Protein AF-A0A7R9YTL6-F1 (afdb_monomer_lite)

Foldseek 3Di:
DVQVVVCVVCVHPPRPVPDHDDDDDDDVSVVVVVVVVVVVVVVVVVVVVVVVVVVVVVVCCCVPPVVVVVVVVVVVVVVVVVVVVVVVVVVVVVVVVVCVVVVNDDPVVVVVVVVVVVVVVVVCLQCDDPNPNHPVVVVVVVVVVVVVVVVVVVVVVVVVPPDD

Radius of gyration: 37.15 Å; chains: 1; bounding box: 74×38×97 Å

pLDDT: mean 83.82, std 13.77, range [42.41, 98.12]

Organism: NCBI:txid1486919

Sequence (164 aa):
MRWRQVLAAAGGPSNPEGLWPVQAVGFRDLLARAAAQQQAITENQERLRALTELAAKMQRHHSGDLKTRTNDVQKRHIELSARLLHVTRLLDALEARLAASLGYRGDASTAKEGRLAHALNAVEAELAPGSSSGLQRRLEVVSAAAHMRGGGGAAAAAAAGGGS

Secondary structure (DSSP, 8-state):
-HHHHHHHHTTTTS-TT--------SHHHHHHHHHHHHHHHHHHHHHHHHHHHHHHHHHHIIIIIIHHHHHHHHHHHHHHHHHHHHHHHHHHHHHHHHHHHTT---HHHHHHHHHHHHHHHHHHHHHSTT-TT-HHHHHHHHHHHHHHHHHHHHHHHHHHT---

Structure (mmCIF, N/CA/C/O backbone):
data_AF-A0A7R9YTL6-F1
#
_entry.id   AF-A0A7R9YTL6-F1
#
loop_
_atom_site.group_PDB
_atom_site.id
_atom_site.type_symbol
_atom_site.label_atom_id
_atom_site.label_alt_id
_atom_site.label_comp_id
_atom_site.label_asym_id
_atom_site.label_entity_id
_atom_site.label_seq_id
_atom_site.pdbx_PDB_ins_code
_atom_site.Cartn_x
_atom_site.Cartn_y
_atom_site.Cartn_z
_atom_site.occupancy
_atom_site.B_iso_or_equiv
_atom_site.auth_seq_id
_atom_site.auth_comp_id
_atom_site.auth_asym_id
_atom_site.auth_atom_id
_atom_site.pdbx_PDB_model_num
ATOM 1 N N . MET A 1 1 ? -37.141 22.908 47.280 1.00 50.56 1 MET A N 1
ATOM 2 C CA . MET A 1 1 ? -36.098 23.846 46.796 1.00 50.56 1 MET A CA 1
ATOM 3 C C . MET A 1 1 ? -34.893 23.189 46.096 1.00 50.56 1 MET A C 1
ATOM 5 O O . MET A 1 1 ? -34.246 23.871 45.317 1.00 50.56 1 MET A O 1
ATOM 9 N N . ARG A 1 2 ? -34.582 21.894 46.282 1.00 71.06 2 ARG A N 1
ATOM 10 C CA . ARG A 1 2 ? -33.330 21.286 45.770 1.00 71.06 2 ARG A CA 1
ATOM 11 C C . ARG A 1 2 ? -33.252 21.005 44.257 1.00 71.06 2 ARG A C 1
ATOM 13 O O . ARG A 1 2 ? -32.166 21.077 43.703 1.00 71.06 2 ARG A O 1
ATOM 20 N N . TRP A 1 3 ? -34.361 20.716 43.570 1.00 72.31 3 TRP A N 1
ATOM 21 C CA . TRP A 1 3 ? -34.327 20.260 42.166 1.00 72.31 3 TRP A CA 1
ATOM 22 C C . TRP A 1 3 ? -33.752 21.290 41.181 1.00 72.31 3 TRP A C 1
ATOM 24 O O . TRP A 1 3 ? -32.876 20.959 40.390 1.00 72.31 3 TRP A O 1
ATOM 34 N N . ARG A 1 4 ? -34.177 22.558 41.281 1.00 74.31 4 ARG A N 1
ATOM 35 C CA . ARG A 1 4 ? -33.670 23.649 40.427 1.00 74.31 4 ARG A CA 1
ATOM 36 C C . ARG A 1 4 ? -32.163 23.879 40.592 1.00 74.31 4 ARG A C 1
ATOM 38 O O . ARG A 1 4 ? -31.499 24.201 39.617 1.00 74.31 4 ARG A O 1
ATOM 45 N N . GLN A 1 5 ? -31.627 23.679 41.797 1.00 79.75 5 GLN A N 1
ATOM 46 C CA . GLN A 1 5 ? -30.196 23.834 42.076 1.00 79.75 5 GLN A CA 1
ATOM 47 C C . GLN A 1 5 ? -29.370 22.680 41.496 1.00 79.75 5 GLN A C 1
ATOM 49 O O . GLN A 1 5 ? -28.326 22.924 40.907 1.00 79.75 5 GLN A O 1
ATOM 54 N N . VAL A 1 6 ? -29.849 21.436 41.603 1.00 79.19 6 VAL A N 1
ATOM 55 C CA . VAL A 1 6 ? -29.156 20.269 41.025 1.00 79.19 6 VAL A CA 1
ATOM 56 C C . VAL A 1 6 ? -29.225 20.294 39.496 1.00 79.19 6 VAL A C 1
ATOM 58 O O . VAL A 1 6 ? -28.250 19.962 38.835 1.00 79.19 6 VAL A O 1
ATOM 61 N N . LEU A 1 7 ? -30.343 20.749 38.926 1.00 76.94 7 LEU A N 1
ATOM 62 C CA . LEU A 1 7 ? -30.487 20.920 37.480 1.00 76.94 7 LEU A CA 1
ATOM 63 C C . LEU A 1 7 ? -29.564 22.023 36.938 1.00 76.94 7 LEU A C 1
ATOM 65 O O . LEU A 1 7 ? -28.962 21.846 35.886 1.00 76.94 7 LEU A O 1
ATOM 69 N N . ALA A 1 8 ? -29.401 23.128 37.674 1.00 74.44 8 ALA A N 1
ATOM 70 C CA . ALA A 1 8 ? -28.424 24.168 37.347 1.00 74.44 8 ALA A CA 1
ATOM 71 C C . ALA A 1 8 ? -26.973 23.668 37.482 1.00 74.44 8 ALA A C 1
ATOM 73 O O . ALA A 1 8 ? -26.153 23.946 36.614 1.00 74.44 8 ALA A O 1
ATOM 74 N N . ALA A 1 9 ? -26.668 22.881 38.520 1.00 75.38 9 ALA A N 1
ATOM 75 C CA . ALA A 1 9 ? -25.348 22.273 38.710 1.00 75.38 9 ALA A CA 1
ATOM 76 C C . ALA A 1 9 ? -25.008 21.223 37.638 1.00 75.38 9 ALA A C 1
ATOM 78 O O . ALA A 1 9 ? -23.846 21.054 37.291 1.00 75.38 9 ALA A O 1
ATOM 79 N N . ALA A 1 10 ? -26.017 20.542 37.091 1.00 68.94 10 ALA A N 1
ATOM 80 C CA . ALA A 1 10 ? -25.862 19.582 36.005 1.00 68.94 10 ALA A CA 1
ATOM 81 C C . ALA A 1 10 ? -25.754 20.237 34.613 1.00 68.94 10 ALA A C 1
ATOM 83 O O . ALA A 1 10 ? -25.730 19.510 33.634 1.00 68.94 10 ALA A O 1
ATOM 84 N N . GLY A 1 11 ? -25.699 21.571 34.494 1.00 69.00 11 GLY A N 1
ATOM 85 C CA . GLY A 1 11 ? -25.553 22.268 33.203 1.00 69.00 11 GLY A CA 1
ATOM 86 C C . GLY A 1 11 ? -26.856 22.815 32.600 1.00 69.00 11 GLY A C 1
ATOM 87 O O . GLY A 1 11 ? -26.842 23.389 31.513 1.00 69.00 11 GLY A O 1
ATOM 88 N N . GLY A 1 12 ? -27.986 22.704 33.307 1.00 69.12 12 GLY A N 1
ATOM 89 C CA . GLY A 1 12 ? -29.272 23.260 32.879 1.00 69.12 12 GLY A CA 1
ATOM 90 C C . GLY A 1 12 ? -29.893 22.549 31.661 1.00 69.12 12 GLY A C 1
ATOM 91 O O . GLY A 1 12 ? -29.509 21.431 31.329 1.00 69.12 12 GLY A O 1
ATOM 92 N N . PRO A 1 13 ? -30.880 23.168 30.981 1.00 64.06 13 PRO A N 1
ATOM 93 C CA . PRO A 1 13 ? -31.555 22.586 29.810 1.00 64.06 13 PRO A CA 1
ATOM 94 C C . PRO A 1 13 ? -30.677 22.503 28.546 1.00 64.06 13 PRO A C 1
ATOM 96 O O . PRO A 1 13 ? -31.107 21.938 27.547 1.00 64.06 13 PRO A O 1
ATOM 99 N N . SER A 1 14 ? -29.458 23.049 28.588 1.00 64.50 14 SER A N 1
ATOM 100 C CA . SER A 1 14 ? -28.464 23.033 27.508 1.00 64.50 14 SER A CA 1
ATOM 101 C C . SER A 1 14 ? -27.228 22.235 27.947 1.00 64.50 14 SER A C 1
ATOM 103 O O . SER A 1 14 ? -26.105 22.739 27.918 1.00 64.50 14 SER A O 1
ATOM 105 N N . ASN A 1 15 ? -27.434 21.005 28.418 1.00 74.44 15 ASN A N 1
ATOM 106 C CA . ASN A 1 15 ? -26.340 20.162 28.887 1.00 74.44 15 ASN A CA 1
ATOM 107 C C . ASN A 1 15 ? -25.664 19.435 27.702 1.00 74.44 15 ASN A C 1
ATOM 109 O O . ASN A 1 15 ? -26.331 18.617 27.064 1.00 74.44 15 ASN A O 1
ATOM 113 N N . PRO A 1 16 ? -24.372 19.679 27.397 1.00 70.81 16 PRO A N 1
ATOM 114 C CA . PRO A 1 16 ? -23.675 19.027 26.279 1.00 70.81 16 PRO A CA 1
ATOM 115 C C . PRO A 1 16 ? -23.545 17.506 26.454 1.00 70.81 16 PRO A C 1
ATOM 117 O O . PRO A 1 16 ? -23.472 16.775 25.473 1.00 70.81 16 PRO A O 1
ATOM 120 N N . GLU A 1 17 ? -23.569 17.033 27.700 1.00 75.69 17 GLU A N 1
ATOM 121 C CA . GLU A 1 17 ? -23.478 15.616 28.073 1.00 75.69 17 GLU A CA 1
ATOM 122 C C . GLU A 1 17 ? -24.858 14.921 28.093 1.00 75.69 17 GLU A C 1
ATOM 124 O O . GLU A 1 17 ? -24.950 13.717 28.320 1.00 75.69 17 GLU A O 1
ATOM 129 N N . GLY A 1 18 ? -25.959 15.667 27.911 1.00 79.25 18 GLY A N 1
ATOM 130 C CA . GLY A 1 18 ? -27.324 15.122 27.936 1.00 79.25 18 GLY A CA 1
ATOM 131 C C . GLY A 1 18 ? -27.772 14.541 29.288 1.00 79.25 18 GLY A C 1
ATOM 132 O O . GLY A 1 18 ? -28.760 13.808 29.352 1.00 79.25 18 GLY A O 1
ATOM 133 N N . LEU A 1 19 ? -27.066 14.845 30.382 1.00 80.69 19 LEU A N 1
ATOM 134 C CA . LEU A 1 19 ? -27.371 14.305 31.708 1.00 80.69 19 LEU A CA 1
ATOM 135 C C . LEU A 1 19 ? -28.553 15.048 32.337 1.00 80.69 19 LEU A C 1
ATOM 137 O O . LEU A 1 19 ? -28.586 16.281 32.370 1.00 80.69 19 LEU A O 1
ATOM 141 N N . TRP A 1 20 ? -29.494 14.293 32.900 1.00 82.50 20 TRP A N 1
ATOM 142 C CA . TRP A 1 20 ? -30.616 14.813 33.677 1.00 82.50 20 TRP A CA 1
ATOM 143 C C . TRP A 1 20 ? -30.500 14.327 35.128 1.00 82.50 20 TRP A C 1
ATOM 145 O O . TRP A 1 20 ? -30.143 13.171 35.374 1.00 82.50 20 TRP A O 1
ATOM 155 N N . PRO A 1 21 ? -30.755 15.192 36.124 1.00 81.81 21 PRO A N 1
ATOM 156 C CA . PRO A 1 21 ? -30.639 14.792 37.516 1.00 81.81 21 PRO A CA 1
ATOM 157 C C . PRO A 1 21 ? -31.695 13.740 37.855 1.00 81.81 21 PRO A C 1
ATOM 159 O O . PRO A 1 21 ? -32.858 13.892 37.518 1.00 81.81 21 PRO A O 1
ATOM 162 N N . VAL A 1 22 ? -31.307 12.676 38.555 1.00 82.00 22 VAL A N 1
ATOM 163 C CA . VAL A 1 22 ? -32.237 11.630 39.008 1.00 82.00 22 VAL A CA 1
ATOM 164 C C . VAL A 1 22 ? -32.220 11.605 40.525 1.00 82.00 22 VAL A C 1
ATOM 166 O O . VAL A 1 22 ? -31.157 11.434 41.133 1.00 82.00 22 VAL A O 1
ATOM 169 N N . GLN A 1 23 ? -33.379 11.754 41.161 1.00 81.25 23 GLN A N 1
ATOM 170 C CA . GLN A 1 23 ? -33.474 11.626 42.612 1.00 81.25 23 GLN A CA 1
ATOM 171 C C . GLN A 1 23 ? -33.251 10.155 43.005 1.00 81.25 23 GLN A C 1
ATOM 173 O O . GLN A 1 23 ? -33.877 9.267 42.440 1.00 81.25 23 GLN A O 1
ATOM 178 N N . ALA A 1 24 ? -32.325 9.892 43.929 1.00 79.56 24 ALA A N 1
ATOM 179 C CA . ALA A 1 24 ? -32.193 8.593 44.594 1.00 79.56 24 ALA A CA 1
ATOM 180 C C . ALA A 1 24 ? -32.626 8.767 46.045 1.00 79.56 24 ALA A C 1
ATOM 182 O O . ALA A 1 24 ? -32.129 9.669 46.726 1.00 79.56 24 ALA A O 1
ATOM 183 N N . VAL A 1 25 ? -33.543 7.925 46.513 1.00 84.88 25 VAL A N 1
ATOM 184 C CA . VAL A 1 25 ? -34.026 7.959 47.892 1.00 84.88 25 VAL A CA 1
ATOM 185 C C . VAL A 1 25 ? -33.694 6.629 48.564 1.00 84.88 25 VAL A C 1
ATOM 187 O O . VAL A 1 25 ? -34.320 5.602 48.325 1.00 84.88 25 VAL A O 1
ATOM 190 N N . GLY A 1 26 ? -32.699 6.665 49.450 1.00 90.31 26 GLY A N 1
ATOM 191 C CA . GLY A 1 26 ? -32.306 5.522 50.275 1.00 90.31 26 GLY A CA 1
ATOM 192 C C . GLY A 1 26 ? -31.345 4.534 49.602 1.00 90.31 26 GLY A C 1
ATOM 193 O O . GLY A 1 26 ? -30.884 4.720 48.478 1.00 90.31 26 GLY A O 1
ATOM 194 N N . PHE A 1 27 ? -31.015 3.469 50.337 1.00 87.19 27 PHE A N 1
ATOM 195 C CA . PHE A 1 27 ? -29.976 2.502 49.957 1.00 87.19 27 PHE A CA 1
ATOM 196 C C . PHE A 1 27 ? -30.379 1.604 48.774 1.00 87.19 27 PHE A C 1
ATOM 198 O O . PHE A 1 27 ? -29.531 1.200 47.982 1.00 87.19 27 PHE A O 1
ATOM 205 N N . ARG A 1 28 ? -31.681 1.336 48.606 1.00 88.56 28 ARG A N 1
ATOM 206 C CA . ARG A 1 28 ? -32.212 0.502 47.515 1.00 88.56 28 ARG A CA 1
ATOM 207 C C . ARG A 1 28 ? -31.921 1.096 46.133 1.00 88.56 28 ARG A C 1
ATOM 209 O O . ARG A 1 28 ? -31.503 0.373 45.235 1.00 88.56 28 ARG A O 1
ATOM 216 N N . ASP A 1 29 ? -32.090 2.407 45.981 1.00 89.00 29 ASP A N 1
ATOM 217 C CA . ASP A 1 29 ? -31.839 3.100 44.712 1.00 89.00 29 ASP A CA 1
ATOM 218 C C . ASP A 1 29 ? -30.339 3.179 44.392 1.00 89.00 29 ASP A C 1
ATOM 220 O O . ASP A 1 29 ? -29.945 3.122 43.227 1.00 89.00 29 ASP A O 1
ATOM 224 N N . LEU A 1 30 ? -29.487 3.266 45.420 1.00 88.56 30 LEU A N 1
ATOM 225 C CA . LEU A 1 30 ? -28.032 3.201 45.258 1.00 88.56 30 LEU A CA 1
ATOM 226 C C . LEU A 1 30 ? -27.580 1.809 44.805 1.00 88.56 30 LEU A C 1
ATOM 228 O O . LEU A 1 30 ? -26.771 1.714 43.885 1.00 88.56 30 LEU A O 1
ATOM 232 N N . LEU A 1 31 ? -28.142 0.741 45.381 1.00 91.50 31 LEU A N 1
ATOM 233 C CA . LEU A 1 31 ? -27.890 -0.631 44.930 1.00 91.50 31 LEU A CA 1
ATOM 234 C C . LEU A 1 31 ? -28.344 -0.852 43.482 1.00 91.50 31 LEU A C 1
ATOM 236 O O . LEU A 1 31 ? -27.605 -1.440 42.696 1.00 91.50 31 LEU A O 1
ATOM 240 N N . ALA A 1 32 ? -29.519 -0.339 43.103 1.00 89.75 32 ALA A N 1
ATOM 241 C CA . ALA A 1 32 ? -30.007 -0.424 41.727 1.00 89.75 32 ALA A CA 1
ATOM 242 C C . ALA A 1 32 ? -29.075 0.300 40.736 1.00 89.75 32 ALA A C 1
ATOM 244 O O . ALA A 1 32 ? -28.783 -0.226 39.662 1.00 89.75 32 ALA A O 1
ATOM 245 N N . ARG A 1 33 ? -28.544 1.474 41.108 1.00 90.44 33 ARG A N 1
ATOM 246 C CA . ARG A 1 33 ? -27.542 2.188 40.297 1.00 90.44 33 ARG A CA 1
ATOM 247 C C . ARG A 1 33 ? -26.219 1.444 40.217 1.00 90.44 33 ARG A C 1
ATOM 249 O O . ARG A 1 33 ? -25.655 1.384 39.134 1.00 90.44 33 ARG A O 1
ATOM 256 N N . ALA A 1 34 ? -25.740 0.871 41.319 1.00 92.62 34 ALA A N 1
ATOM 257 C CA . ALA A 1 34 ? -24.517 0.074 41.319 1.00 92.62 34 ALA A CA 1
ATOM 258 C C . ALA A 1 34 ? -24.650 -1.145 40.390 1.00 92.62 34 ALA A C 1
ATOM 260 O O . ALA A 1 34 ? -23.741 -1.426 39.614 1.00 92.62 34 ALA A O 1
ATOM 261 N N . ALA A 1 35 ? -25.809 -1.813 40.392 1.00 94.31 35 ALA A N 1
ATOM 262 C CA . ALA A 1 35 ? -26.096 -2.908 39.469 1.00 94.31 35 ALA A CA 1
ATOM 263 C C . ALA A 1 35 ? -26.122 -2.442 38.001 1.00 94.31 35 ALA A C 1
ATOM 265 O O . ALA A 1 35 ? -25.477 -3.059 37.155 1.00 94.31 35 ALA A O 1
ATOM 266 N N . ALA A 1 36 ? -26.796 -1.327 37.700 1.00 93.00 36 ALA A N 1
ATOM 267 C CA . ALA A 1 36 ? -26.832 -0.758 36.350 1.00 93.00 36 ALA A CA 1
ATOM 268 C C . ALA A 1 36 ? -25.444 -0.292 35.869 1.00 93.00 36 ALA A C 1
ATOM 270 O O . ALA A 1 36 ? -25.079 -0.492 34.713 1.00 93.00 36 ALA A O 1
ATOM 271 N N . GLN A 1 37 ? -24.636 0.290 36.760 1.00 94.19 37 GLN A N 1
ATOM 272 C CA . GLN A 1 37 ? -23.249 0.659 36.472 1.00 94.19 37 GLN A CA 1
ATOM 273 C C . GLN A 1 37 ? -22.399 -0.573 36.184 1.00 94.19 37 GLN A C 1
ATOM 275 O O . GLN A 1 37 ? -21.638 -0.568 35.221 1.00 94.19 37 GLN A O 1
ATOM 280 N N . GLN A 1 38 ? -22.556 -1.639 36.969 1.00 96.31 38 GLN A N 1
ATOM 281 C CA . GLN A 1 38 ? -21.834 -2.882 36.738 1.00 96.31 38 GLN A CA 1
ATOM 282 C C . GLN A 1 38 ? -22.192 -3.497 35.378 1.00 96.31 38 GLN A C 1
ATOM 284 O O . GLN A 1 38 ? -21.292 -3.919 34.657 1.00 96.31 38 GLN A O 1
ATOM 289 N N . GLN A 1 39 ? -23.473 -3.477 34.994 1.00 96.06 39 GLN A N 1
ATOM 290 C CA . GLN A 1 39 ? -23.930 -3.917 33.670 1.00 96.06 39 GLN A CA 1
ATOM 291 C C . GLN A 1 39 ? -23.331 -3.064 32.540 1.00 96.06 39 GLN A C 1
ATOM 293 O O . GLN A 1 39 ? -22.765 -3.598 31.586 1.00 96.06 39 GLN A O 1
ATOM 298 N N . ALA A 1 40 ? -23.357 -1.737 32.676 1.00 95.06 40 ALA A N 1
ATOM 299 C CA . ALA A 1 40 ? -22.752 -0.840 31.692 1.00 95.06 40 ALA A CA 1
ATOM 300 C C . ALA A 1 40 ? -21.231 -1.052 31.564 1.00 95.06 40 ALA A C 1
ATOM 302 O O . ALA A 1 40 ? -20.679 -0.990 30.466 1.00 95.06 40 ALA A O 1
ATOM 303 N N . ILE A 1 41 ? -20.538 -1.336 32.673 1.00 96.38 41 ILE A N 1
ATOM 304 C CA . ILE A 1 41 ? -19.109 -1.671 32.660 1.00 96.38 41 ILE A CA 1
ATOM 305 C C . ILE A 1 41 ? -18.877 -2.971 31.889 1.00 96.38 41 ILE A C 1
ATOM 307 O O . ILE A 1 41 ? -17.973 -3.010 31.054 1.00 96.38 41 ILE A O 1
ATOM 311 N N . THR A 1 42 ? -19.681 -4.012 32.122 1.00 97.12 42 THR A N 1
ATOM 312 C CA . THR A 1 42 ? -19.537 -5.283 31.397 1.00 97.12 42 THR A CA 1
ATOM 313 C C . THR A 1 42 ? -19.780 -5.117 29.899 1.00 97.12 42 THR A C 1
ATOM 315 O O . THR A 1 42 ? -18.949 -5.552 29.105 1.00 97.12 42 THR A O 1
ATOM 318 N N . GLU A 1 43 ? -20.822 -4.384 29.499 1.00 96.94 43 GLU A N 1
ATOM 319 C CA . GLU A 1 43 ? -21.101 -4.101 28.085 1.00 96.94 43 GLU A CA 1
ATOM 320 C C . GLU A 1 43 ? -19.963 -3.311 27.425 1.00 96.94 43 GLU A C 1
ATOM 322 O O . GLU A 1 43 ? -19.543 -3.605 26.304 1.00 96.94 43 GLU A O 1
ATOM 327 N N . ASN A 1 44 ? -19.419 -2.310 28.120 1.00 97.31 44 ASN A N 1
ATOM 328 C CA . ASN A 1 44 ? -18.298 -1.530 27.605 1.00 97.31 44 ASN A CA 1
ATOM 329 C C . ASN A 1 44 ? -17.027 -2.377 27.474 1.00 97.31 44 ASN A C 1
ATOM 331 O O . ASN A 1 44 ? -16.302 -2.236 26.490 1.00 97.31 44 ASN A O 1
ATOM 335 N N . GLN A 1 45 ? -16.764 -3.286 28.414 1.00 97.62 45 GLN A N 1
ATOM 336 C CA . GLN A 1 45 ? -15.648 -4.226 28.307 1.00 97.62 45 GLN A CA 1
ATOM 337 C C . GLN A 1 45 ? -15.808 -5.163 27.105 1.00 97.62 45 GLN A C 1
ATOM 339 O O . GLN A 1 45 ? -14.836 -5.401 26.390 1.00 97.62 45 GLN A O 1
ATOM 344 N N . GLU A 1 46 ? -17.015 -5.662 26.845 1.00 97.00 46 GLU A N 1
ATOM 345 C CA . GLU A 1 46 ? -17.308 -6.486 25.668 1.00 97.00 46 GLU A CA 1
ATOM 346 C C . GLU A 1 46 ? -17.105 -5.712 24.363 1.00 97.00 46 GLU A C 1
ATOM 348 O O . GLU A 1 46 ? -16.440 -6.204 23.449 1.00 97.00 46 GLU A O 1
ATOM 353 N N . ARG A 1 47 ? -17.583 -4.463 24.294 1.00 97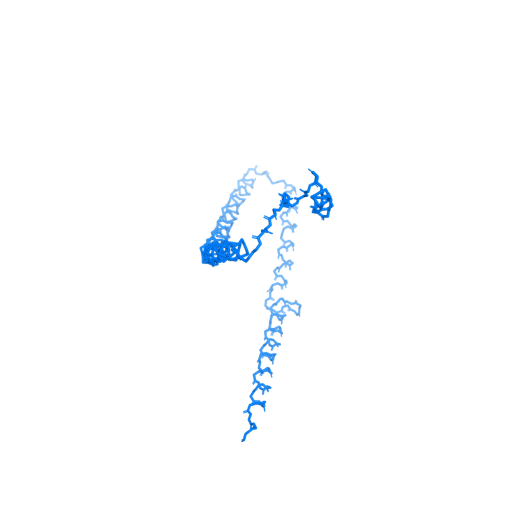.44 47 ARG A N 1
ATOM 354 C CA . ARG A 1 47 ? -17.350 -3.580 23.138 1.00 97.44 47 ARG A CA 1
ATOM 355 C C . ARG A 1 47 ? -15.864 -3.333 22.907 1.00 97.44 47 ARG A C 1
ATOM 357 O O . ARG A 1 47 ? -15.401 -3.432 21.773 1.00 97.44 47 ARG A O 1
ATOM 364 N N . LEU A 1 48 ? -15.104 -3.048 23.965 1.00 98.12 48 LEU A N 1
ATOM 365 C CA . LEU A 1 48 ? -13.658 -2.854 23.861 1.00 98.12 48 LEU A CA 1
ATOM 366 C C . LEU A 1 48 ? -12.960 -4.124 23.368 1.00 98.12 48 LEU A C 1
ATOM 368 O O . LEU A 1 48 ? -12.125 -4.036 22.471 1.00 98.12 48 LEU A O 1
ATOM 372 N N . ARG A 1 49 ? -13.339 -5.304 23.871 1.00 97.69 49 ARG A N 1
ATOM 373 C CA . ARG A 1 49 ? -12.807 -6.587 23.380 1.00 97.69 49 ARG A CA 1
ATOM 374 C C . ARG A 1 49 ? -13.083 -6.762 21.887 1.00 97.69 49 ARG A C 1
ATOM 376 O O . ARG A 1 49 ? -12.141 -6.971 21.124 1.00 97.69 49 ARG A O 1
ATOM 383 N N . ALA A 1 50 ? -14.322 -6.552 21.447 1.00 97.56 50 ALA A N 1
ATOM 384 C CA . ALA A 1 50 ? -14.687 -6.639 20.033 1.00 97.56 50 ALA A CA 1
ATOM 385 C C . ALA A 1 50 ? -13.881 -5.663 19.151 1.00 97.56 50 ALA A C 1
ATOM 387 O O . ALA A 1 50 ? -13.399 -6.041 18.080 1.00 97.56 50 ALA A O 1
ATOM 388 N N . LEU A 1 51 ? -13.671 -4.424 19.612 1.00 97.88 51 LEU A N 1
ATOM 389 C CA . LEU A 1 51 ? -12.849 -3.438 18.903 1.00 97.88 51 LEU A CA 1
ATOM 390 C C . LEU A 1 51 ? -11.378 -3.858 18.828 1.00 97.88 51 LEU A C 1
ATOM 392 O O . LEU A 1 51 ? -10.761 -3.725 17.771 1.00 97.88 51 LEU A O 1
ATOM 396 N N . THR A 1 52 ? -10.814 -4.401 19.910 1.00 97.50 52 THR A N 1
ATOM 397 C CA . THR A 1 52 ? -9.423 -4.885 19.904 1.00 97.50 52 THR A CA 1
ATOM 398 C C . THR A 1 52 ? -9.229 -6.069 18.959 1.00 97.50 52 THR A C 1
ATOM 400 O O . THR A 1 52 ? -8.238 -6.119 18.230 1.00 97.50 52 THR A O 1
ATOM 403 N N . GLU A 1 53 ? -10.196 -6.986 18.892 1.00 97.31 53 GLU A N 1
ATOM 404 C CA . GLU A 1 53 ? -10.170 -8.100 17.944 1.00 97.31 53 GLU A CA 1
ATOM 405 C C . GLU A 1 53 ? -10.265 -7.618 16.495 1.00 97.31 53 GLU A C 1
ATOM 407 O O . GLU A 1 53 ? -9.540 -8.107 15.626 1.00 97.31 53 GLU A O 1
ATOM 412 N N . LEU A 1 54 ? -11.131 -6.640 16.222 1.00 97.62 54 LEU A N 1
ATOM 413 C CA . LEU A 1 54 ? -11.266 -6.038 14.898 1.00 97.62 54 LEU A CA 1
ATOM 414 C C . LEU A 1 54 ? -9.980 -5.311 14.482 1.00 97.62 54 LEU A C 1
ATOM 416 O O . LEU A 1 54 ? -9.501 -5.515 13.365 1.00 97.62 54 LEU A O 1
ATOM 420 N N . ALA A 1 55 ? -9.367 -4.551 15.391 1.00 97.56 55 ALA A N 1
ATOM 421 C CA . ALA A 1 55 ? -8.079 -3.905 15.156 1.00 97.56 55 ALA A CA 1
ATOM 422 C C . ALA A 1 55 ? -6.969 -4.933 14.874 1.00 97.56 55 ALA A C 1
ATOM 424 O O . ALA A 1 55 ? -6.194 -4.770 13.930 1.00 97.56 55 ALA A O 1
ATOM 425 N N . ALA A 1 56 ? -6.925 -6.038 15.623 1.00 97.12 56 ALA A N 1
ATOM 426 C CA . ALA A 1 56 ? -5.968 -7.116 15.386 1.00 97.12 56 ALA A CA 1
ATOM 427 C C . ALA A 1 56 ? -6.174 -7.784 14.014 1.00 97.12 56 ALA A C 1
ATOM 429 O O . ALA A 1 56 ? -5.198 -8.071 13.318 1.00 97.12 56 ALA A O 1
ATOM 430 N N . LYS A 1 57 ? -7.427 -8.001 13.590 1.00 96.62 57 LYS A N 1
ATOM 431 C CA . LYS A 1 57 ? -7.748 -8.525 12.249 1.00 96.62 57 LYS A CA 1
ATOM 432 C C . LYS A 1 57 ? -7.301 -7.563 11.148 1.00 96.62 57 LYS A C 1
ATOM 434 O O . LYS A 1 57 ? -6.644 -7.996 10.203 1.00 96.62 57 LYS A O 1
ATOM 439 N N . MET A 1 58 ? -7.584 -6.268 11.294 1.00 96.69 58 MET A N 1
ATOM 440 C CA . MET A 1 58 ? -7.130 -5.237 10.352 1.00 96.69 58 MET A CA 1
ATOM 441 C C . MET A 1 58 ? -5.606 -5.193 10.253 1.00 96.69 58 MET A C 1
ATOM 443 O O . MET A 1 58 ? -5.065 -5.153 9.149 1.00 96.69 58 MET A O 1
ATOM 447 N N . GLN A 1 59 ? -4.910 -5.273 11.388 1.00 96.31 59 GLN A N 1
ATOM 448 C CA . GLN A 1 59 ? -3.453 -5.269 11.410 1.00 96.31 59 GLN A CA 1
ATOM 449 C C . GLN A 1 59 ? -2.867 -6.483 10.685 1.00 96.31 59 GLN A C 1
ATOM 451 O O . GLN A 1 59 ? -1.916 -6.326 9.924 1.00 96.31 59 GLN A O 1
ATOM 456 N N . ARG A 1 60 ? -3.445 -7.679 10.872 1.00 95.25 60 ARG A N 1
ATOM 457 C CA . ARG A 1 60 ? -3.027 -8.902 10.162 1.00 95.25 60 ARG A CA 1
ATOM 458 C C . ARG A 1 60 ? -3.262 -8.799 8.657 1.00 95.25 60 ARG A C 1
AT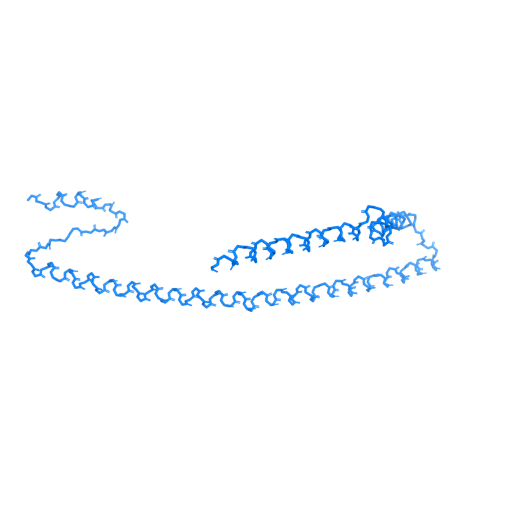OM 460 O O . ARG A 1 60 ? -2.369 -9.126 7.885 1.00 95.25 60 ARG A O 1
ATOM 467 N N . HIS A 1 61 ? -4.426 -8.303 8.241 1.00 95.94 61 HIS A N 1
ATOM 468 C CA . HIS A 1 61 ? -4.733 -8.101 6.824 1.00 95.94 61 HIS A CA 1
ATOM 469 C C . HIS A 1 61 ? -3.795 -7.064 6.184 1.00 95.94 61 HIS A C 1
ATOM 471 O O . HIS A 1 61 ? -3.315 -7.242 5.066 1.00 95.94 61 HIS A O 1
ATOM 477 N N . HIS A 1 62 ? -3.474 -5.988 6.905 1.00 95.00 62 HIS A N 1
ATOM 478 C CA . HIS A 1 62 ? -2.531 -4.990 6.420 1.00 95.00 62 HIS A CA 1
ATOM 479 C C . HIS A 1 62 ? -1.101 -5.540 6.321 1.00 95.00 62 HIS A C 1
ATOM 481 O O . HIS A 1 62 ? -0.446 -5.368 5.292 1.00 95.00 62 HIS A O 1
ATOM 487 N N . SER A 1 63 ? -0.604 -6.195 7.374 1.00 92.31 63 SER A N 1
ATOM 488 C CA . SER A 1 63 ? 0.778 -6.675 7.425 1.00 92.31 63 SER A CA 1
ATOM 489 C C . SER A 1 63 ? 1.037 -7.871 6.511 1.00 92.31 63 SER A C 1
ATOM 491 O O . SER A 1 63 ? 2.115 -7.936 5.922 1.00 92.31 63 SER A O 1
ATOM 493 N N . GLY A 1 64 ? 0.069 -8.779 6.381 1.00 91.00 64 GLY A N 1
ATOM 494 C CA . GLY A 1 64 ? 0.150 -9.954 5.521 1.00 91.00 64 GLY A CA 1
ATOM 495 C C . GLY A 1 64 ? -0.232 -9.636 4.081 1.00 91.00 64 GLY A C 1
ATOM 496 O O . GLY A 1 64 ? 0.618 -9.629 3.193 1.00 91.00 64 GLY A O 1
ATOM 497 N N . ASP A 1 65 ? -1.504 -9.337 3.840 1.00 92.12 65 ASP A N 1
ATOM 498 C CA . ASP A 1 65 ? -2.062 -9.368 2.485 1.00 92.12 65 ASP A CA 1
ATOM 499 C C . ASP A 1 65 ? -1.782 -8.087 1.701 1.00 92.12 65 ASP A C 1
ATOM 501 O O . ASP A 1 65 ? -1.400 -8.136 0.532 1.00 92.12 65 ASP A O 1
ATOM 505 N N . LEU A 1 66 ? -1.951 -6.916 2.321 1.00 94.81 66 LEU A N 1
ATOM 506 C CA . LEU A 1 66 ? -1.777 -5.656 1.594 1.00 94.81 66 LEU A CA 1
ATOM 507 C C . LEU A 1 66 ? -0.310 -5.393 1.260 1.00 94.81 66 LEU A C 1
ATOM 509 O O . LEU A 1 66 ? 0.001 -5.035 0.127 1.00 94.81 66 LEU A O 1
ATOM 513 N N . LYS A 1 67 ? 0.608 -5.603 2.210 1.00 95.12 67 LYS A N 1
ATOM 514 C CA . LYS A 1 67 ? 2.044 -5.398 1.957 1.00 95.12 67 LYS A CA 1
ATOM 515 C C . LYS A 1 67 ? 2.586 -6.340 0.886 1.00 95.12 67 LYS A C 1
ATOM 517 O O . LYS A 1 67 ? 3.341 -5.898 0.023 1.00 95.12 67 LYS A O 1
ATOM 522 N N . THR A 1 68 ? 2.196 -7.614 0.915 1.00 95.69 68 THR A N 1
ATOM 523 C CA . THR A 1 68 ? 2.626 -8.587 -0.101 1.00 95.69 68 THR A CA 1
ATOM 524 C C . THR A 1 68 ? 2.089 -8.216 -1.479 1.00 95.69 68 THR A C 1
ATOM 526 O O . THR A 1 68 ? 2.875 -8.091 -2.417 1.00 95.69 68 THR A O 1
ATOM 529 N N . ARG A 1 69 ? 0.792 -7.898 -1.590 1.00 96.12 69 ARG A N 1
ATOM 530 C CA . ARG A 1 69 ? 0.185 -7.442 -2.851 1.00 96.12 69 ARG A CA 1
ATOM 531 C C . ARG A 1 69 ? 0.838 -6.177 -3.398 1.00 96.12 69 ARG A C 1
ATOM 533 O O . ARG A 1 69 ? 1.098 -6.110 -4.595 1.00 96.12 69 ARG A O 1
ATOM 540 N N . THR A 1 70 ? 1.137 -5.195 -2.549 1.00 97.06 70 THR A N 1
ATOM 541 C CA . THR A 1 70 ? 1.828 -3.968 -2.974 1.00 97.06 70 THR A CA 1
ATOM 542 C C . THR A 1 70 ? 3.215 -4.276 -3.532 1.00 97.06 70 THR A C 1
ATOM 544 O O . THR A 1 70 ? 3.561 -3.784 -4.605 1.00 97.06 70 THR A O 1
ATOM 547 N N . ASN A 1 71 ? 3.984 -5.138 -2.861 1.00 95.81 71 ASN A N 1
ATOM 548 C CA . ASN A 1 71 ? 5.300 -5.553 -3.347 1.00 95.81 71 ASN A CA 1
ATOM 549 C C . ASN A 1 71 ? 5.207 -6.297 -4.688 1.00 95.81 71 ASN A C 1
ATOM 551 O O . ASN A 1 71 ? 6.021 -6.061 -5.580 1.00 95.81 71 ASN A O 1
ATOM 555 N N . ASP A 1 72 ? 4.211 -7.166 -4.862 1.00 97.00 72 ASP A N 1
ATOM 556 C CA . ASP A 1 72 ? 4.008 -7.897 -6.115 1.00 97.00 72 ASP A CA 1
ATOM 557 C C . ASP A 1 72 ? 3.598 -6.969 -7.262 1.00 97.00 72 ASP A C 1
ATOM 559 O O . ASP A 1 72 ? 4.111 -7.094 -8.376 1.00 97.00 72 ASP A O 1
ATOM 563 N N . VAL A 1 73 ? 2.724 -5.995 -6.995 1.00 97.81 73 VAL A N 1
ATOM 564 C CA . VAL A 1 73 ? 2.359 -4.957 -7.967 1.00 97.81 73 VAL A CA 1
ATOM 565 C C . VAL A 1 73 ? 3.577 -4.116 -8.340 1.00 97.81 73 VAL A C 1
ATOM 567 O O . VAL A 1 73 ? 3.798 -3.871 -9.524 1.00 97.81 73 VAL A O 1
ATOM 570 N N . GLN A 1 74 ? 4.408 -3.727 -7.370 1.00 97.81 74 GLN A N 1
ATOM 571 C CA . GLN A 1 74 ? 5.627 -2.964 -7.632 1.00 97.81 74 GLN A CA 1
ATOM 572 C C . GLN A 1 74 ? 6.614 -3.751 -8.506 1.00 97.81 74 GLN A C 1
ATOM 574 O O . GLN A 1 74 ? 7.140 -3.206 -9.475 1.00 97.81 74 GLN A O 1
ATOM 579 N N . LYS A 1 75 ? 6.824 -5.042 -8.222 1.00 97.38 75 LYS A N 1
ATOM 580 C CA . LYS A 1 75 ? 7.674 -5.915 -9.049 1.00 97.38 75 LYS A CA 1
ATOM 581 C C . LYS A 1 75 ? 7.150 -6.022 -10.479 1.00 97.38 75 LYS A C 1
ATOM 583 O O . LYS A 1 75 ? 7.911 -5.817 -11.420 1.00 97.38 75 LYS A O 1
ATOM 588 N N . ARG A 1 76 ? 5.847 -6.275 -10.645 1.00 97.94 76 ARG A N 1
ATOM 589 C CA . ARG A 1 76 ? 5.205 -6.339 -11.969 1.00 97.94 76 ARG A CA 1
ATOM 590 C C . ARG A 1 76 ? 5.309 -5.014 -12.714 1.00 97.94 76 ARG A C 1
ATOM 592 O O . ARG A 1 76 ? 5.535 -5.015 -13.916 1.00 97.94 76 ARG A O 1
ATOM 599 N N . HIS A 1 77 ? 5.172 -3.889 -12.018 1.00 98.00 77 HIS A N 1
ATOM 600 C CA . HIS A 1 77 ? 5.321 -2.571 -12.622 1.00 98.00 77 HIS A CA 1
ATOM 601 C C . HIS A 1 77 ? 6.742 -2.344 -13.153 1.00 98.00 77 HIS A C 1
ATOM 603 O O . HIS A 1 77 ? 6.890 -1.894 -14.284 1.00 98.00 77 HIS A O 1
ATOM 609 N N . ILE A 1 78 ? 7.772 -2.701 -12.377 1.00 98.00 78 ILE A N 1
ATOM 610 C CA . ILE A 1 78 ? 9.179 -2.609 -12.806 1.00 98.00 78 ILE A CA 1
ATOM 611 C C . ILE A 1 78 ? 9.447 -3.529 -14.005 1.00 98.00 78 ILE A C 1
ATOM 613 O O . ILE A 1 78 ? 10.116 -3.142 -14.960 1.00 98.00 78 ILE A O 1
ATOM 617 N N . GLU A 1 79 ? 8.908 -4.745 -13.987 1.00 97.94 79 GLU A N 1
ATOM 618 C CA . GLU A 1 79 ? 9.062 -5.680 -15.101 1.00 97.94 79 GLU A CA 1
ATOM 619 C C . GLU A 1 79 ? 8.387 -5.161 -16.379 1.00 97.94 79 GLU A C 1
ATOM 621 O O . GLU A 1 79 ? 8.980 -5.177 -17.459 1.00 97.94 79 GLU A O 1
ATOM 626 N N . LEU A 1 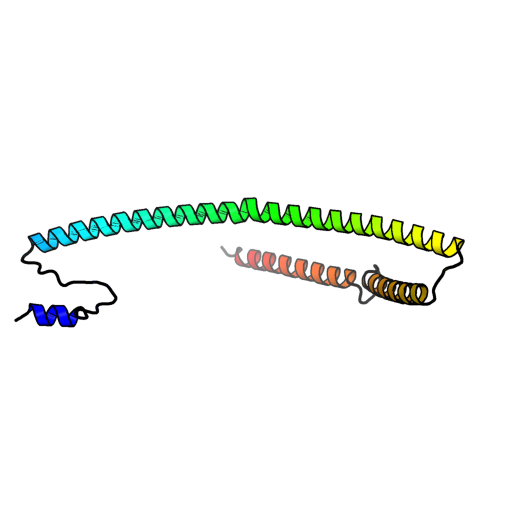80 ? 7.152 -4.667 -16.266 1.00 98.12 80 LEU A N 1
ATOM 627 C CA . LEU A 1 80 ? 6.412 -4.111 -17.394 1.00 98.12 80 LEU A CA 1
ATOM 628 C C . LEU A 1 80 ? 7.057 -2.831 -17.923 1.00 98.12 80 LEU A C 1
ATOM 630 O O . LEU A 1 80 ? 7.119 -2.660 -19.136 1.00 98.12 80 LEU A O 1
ATOM 634 N N . SER A 1 81 ? 7.576 -1.961 -17.056 1.00 97.69 81 SER A N 1
ATOM 635 C CA . SER A 1 81 ? 8.284 -0.757 -17.494 1.00 97.69 81 SER A CA 1
ATOM 636 C C . SER A 1 81 ? 9.579 -1.105 -18.227 1.00 97.69 81 SER A C 1
ATOM 638 O O . SER A 1 81 ? 9.848 -0.520 -19.273 1.00 97.69 81 SER A O 1
ATOM 640 N N . ALA A 1 82 ? 10.325 -2.118 -17.775 1.00 97.12 82 ALA A N 1
ATOM 641 C CA . ALA A 1 82 ? 11.501 -2.618 -18.485 1.00 97.12 82 ALA A CA 1
ATOM 642 C C . ALA A 1 82 ? 11.143 -3.206 -19.862 1.00 97.12 82 ALA A C 1
ATOM 644 O O . ALA A 1 82 ? 11.822 -2.923 -20.851 1.00 97.12 82 ALA A O 1
ATOM 645 N N . ARG A 1 83 ? 10.054 -3.982 -19.951 1.00 97.44 83 ARG A N 1
ATOM 646 C CA . ARG A 1 83 ? 9.550 -4.524 -21.226 1.00 97.44 83 ARG A CA 1
ATOM 647 C C . ARG A 1 83 ? 9.093 -3.417 -22.175 1.00 97.44 83 ARG A C 1
ATOM 649 O O . ARG A 1 83 ? 9.440 -3.457 -23.351 1.00 97.44 83 ARG A O 1
ATOM 656 N N . LEU A 1 84 ? 8.358 -2.425 -21.675 1.00 97.94 84 LEU A N 1
ATOM 657 C CA . LEU A 1 84 ? 7.938 -1.267 -22.465 1.00 97.94 84 LEU A CA 1
ATOM 658 C C . LEU A 1 84 ? 9.149 -0.504 -22.993 1.00 97.94 84 LEU A C 1
ATOM 660 O O . LEU A 1 84 ? 9.210 -0.236 -24.184 1.00 97.94 84 LEU A O 1
ATOM 664 N N . LEU A 1 85 ? 10.140 -0.245 -22.140 1.00 97.00 85 LEU A N 1
ATOM 665 C CA . LEU A 1 85 ? 11.374 0.432 -22.525 1.00 97.00 85 LEU A CA 1
ATOM 666 C C . LEU A 1 85 ? 12.145 -0.363 -23.596 1.00 97.00 85 LEU A C 1
ATOM 668 O O . LEU A 1 85 ? 12.703 0.211 -24.529 1.00 97.00 85 LEU A O 1
ATOM 672 N N . HIS A 1 86 ? 12.155 -1.695 -23.507 1.00 97.19 86 HIS A N 1
ATOM 673 C CA . HIS A 1 86 ? 12.737 -2.543 -24.546 1.00 97.19 86 HIS A CA 1
ATOM 674 C C . HIS A 1 86 ? 11.997 -2.408 -25.886 1.00 97.19 86 HIS A C 1
ATOM 676 O O . HIS A 1 86 ? 12.638 -2.213 -26.917 1.00 97.19 86 HIS A O 1
ATOM 682 N N . VAL A 1 87 ? 10.662 -2.457 -25.876 1.00 97.62 87 VAL A N 1
ATOM 683 C CA . VAL A 1 87 ? 9.846 -2.296 -27.089 1.00 97.62 87 VAL A CA 1
ATOM 684 C C . VAL A 1 87 ? 10.021 -0.904 -27.692 1.00 97.62 87 VAL A C 1
ATOM 686 O O . VAL A 1 87 ? 10.224 -0.802 -28.898 1.00 97.62 87 VAL A O 1
ATOM 689 N N . THR A 1 88 ? 10.011 0.158 -26.884 1.00 95.56 88 THR A N 1
ATOM 690 C CA . THR A 1 88 ? 10.215 1.525 -27.386 1.00 95.56 88 THR A CA 1
ATOM 691 C C . THR A 1 88 ? 11.595 1.685 -28.009 1.00 95.56 88 THR A C 1
ATOM 693 O O . THR A 1 88 ? 11.695 2.237 -29.092 1.00 95.56 88 THR A O 1
ATOM 696 N N . ARG A 1 89 ? 12.650 1.108 -27.413 1.00 92.44 89 ARG A N 1
ATOM 697 C CA . ARG A 1 89 ? 13.994 1.107 -28.021 1.00 92.44 89 ARG A CA 1
ATOM 698 C C . ARG A 1 89 ? 14.030 0.398 -29.376 1.00 92.44 89 ARG A C 1
ATOM 700 O O . ARG A 1 89 ? 14.730 0.849 -30.278 1.00 92.44 89 ARG A O 1
ATOM 707 N N . LEU A 1 90 ? 13.317 -0.722 -29.519 1.00 95.06 90 LEU A N 1
ATOM 708 C CA . LEU A 1 90 ? 13.221 -1.427 -30.800 1.00 95.06 90 LEU A CA 1
ATOM 709 C C . LEU A 1 90 ? 12.472 -0.589 -31.841 1.00 95.06 90 LEU A C 1
ATOM 711 O O . LEU A 1 90 ? 12.912 -0.526 -32.987 1.00 95.06 90 LEU A O 1
ATOM 715 N N . LEU A 1 91 ? 11.380 0.069 -31.444 1.00 94.38 91 LEU A N 1
ATOM 716 C CA . LEU A 1 91 ? 10.638 0.984 -32.311 1.00 94.38 91 LEU A CA 1
ATOM 717 C C . LEU A 1 91 ? 11.515 2.159 -32.752 1.00 94.38 91 LEU A C 1
ATOM 719 O O . LEU A 1 91 ? 11.655 2.366 -33.954 1.00 94.38 91 LEU A O 1
ATOM 723 N N . ASP A 1 92 ? 12.196 2.826 -31.819 1.00 89.19 92 ASP A N 1
ATOM 724 C CA . ASP A 1 92 ? 13.113 3.933 -32.114 1.00 89.19 92 ASP A CA 1
ATOM 725 C C . ASP A 1 92 ? 14.207 3.505 -33.111 1.00 89.19 92 ASP A C 1
ATOM 727 O O . ASP A 1 92 ? 14.524 4.229 -34.054 1.00 89.19 92 ASP A O 1
ATOM 731 N N . ALA A 1 93 ? 14.767 2.298 -32.959 1.00 88.12 93 ALA A N 1
ATOM 732 C CA . ALA A 1 93 ? 15.785 1.776 -33.872 1.00 88.12 93 ALA A CA 1
ATOM 733 C C . ALA A 1 93 ? 15.238 1.496 -35.286 1.00 88.12 93 ALA A C 1
ATOM 735 O O . ALA A 1 93 ? 15.926 1.747 -36.282 1.00 88.12 93 ALA A O 1
ATOM 736 N N . LEU A 1 94 ? 14.011 0.977 -35.391 1.00 91.00 94 LEU A N 1
ATOM 737 C CA . LEU A 1 94 ? 13.346 0.738 -36.674 1.00 91.00 94 LEU A CA 1
ATOM 738 C C . LEU A 1 94 ? 12.970 2.054 -37.362 1.00 91.00 94 LEU A C 1
ATOM 740 O O . LEU A 1 94 ? 13.227 2.206 -38.558 1.00 91.00 94 LEU A O 1
ATOM 744 N N . GLU A 1 95 ? 12.431 3.013 -36.612 1.00 87.56 95 GLU A N 1
ATOM 745 C CA . GLU A 1 95 ? 12.110 4.354 -37.102 1.00 87.56 95 GLU A CA 1
ATOM 746 C C . GLU A 1 95 ? 13.366 5.086 -37.576 1.00 87.56 95 GLU A C 1
ATOM 748 O O . GLU A 1 95 ? 13.383 5.615 -38.687 1.00 87.56 95 GLU A O 1
ATOM 753 N N . ALA A 1 96 ? 14.459 5.039 -36.809 1.00 84.06 96 ALA A N 1
ATOM 754 C CA . ALA A 1 96 ? 15.734 5.633 -37.202 1.00 84.06 96 ALA A CA 1
ATOM 755 C C . ALA A 1 96 ? 16.297 5.010 -38.492 1.00 84.06 96 ALA A C 1
ATOM 757 O O . ALA A 1 96 ? 16.844 5.718 -39.344 1.00 84.06 96 ALA A O 1
ATOM 758 N N . ARG A 1 97 ? 16.149 3.690 -38.670 1.00 85.56 97 ARG A N 1
ATOM 759 C CA . ARG A 1 97 ? 16.563 2.987 -39.894 1.00 85.56 97 ARG A CA 1
ATOM 760 C C . ARG A 1 97 ? 15.693 3.368 -41.094 1.00 85.56 97 ARG A C 1
ATOM 762 O O . ARG A 1 97 ? 16.227 3.572 -42.183 1.00 85.56 97 ARG A O 1
ATOM 769 N N . LEU A 1 98 ? 14.380 3.491 -40.902 1.00 86.31 98 LEU A N 1
ATOM 770 C CA . LEU A 1 98 ? 13.444 3.919 -41.941 1.00 86.31 98 LEU A CA 1
ATOM 771 C C . LEU A 1 98 ? 13.698 5.379 -42.348 1.00 86.31 98 LEU A C 1
ATOM 773 O O . LEU A 1 98 ? 13.837 5.668 -43.536 1.00 86.31 98 LEU A O 1
ATOM 777 N N . ALA A 1 99 ? 13.878 6.274 -41.377 1.00 84.69 99 ALA A N 1
ATOM 778 C CA . ALA A 1 99 ? 14.246 7.669 -41.598 1.00 84.69 99 ALA A CA 1
ATOM 779 C C . ALA A 1 99 ? 15.572 7.801 -42.365 1.00 84.69 99 ALA A C 1
ATOM 781 O O . ALA A 1 99 ? 15.664 8.589 -43.305 1.00 84.69 99 ALA A O 1
ATOM 782 N N . ALA A 1 100 ? 16.578 6.981 -42.031 1.00 82.25 100 ALA A N 1
ATOM 783 C CA . ALA A 1 100 ? 17.835 6.928 -42.774 1.00 82.25 100 ALA A CA 1
ATOM 784 C C . ALA A 1 100 ? 17.638 6.455 -44.226 1.00 82.25 100 ALA A C 1
ATOM 786 O O . ALA A 1 100 ? 18.220 7.038 -45.136 1.00 82.25 100 ALA A O 1
ATOM 787 N N . SER A 1 101 ? 16.793 5.443 -44.459 1.00 84.50 101 SER A N 1
ATOM 788 C CA . SER A 1 101 ? 16.507 4.942 -45.813 1.00 84.50 101 SER A CA 1
ATOM 789 C C . SER A 1 101 ? 15.736 5.934 -46.691 1.00 84.50 101 SER A C 1
ATOM 791 O O . SER A 1 101 ? 15.908 5.937 -47.906 1.00 84.50 101 SER A O 1
ATOM 793 N N . LEU A 1 102 ? 14.927 6.803 -46.079 1.00 85.25 102 LEU A N 1
ATOM 794 C CA . LEU A 1 102 ? 14.153 7.849 -46.754 1.00 85.25 102 LEU A CA 1
ATOM 795 C C . LEU A 1 102 ? 14.903 9.192 -46.829 1.00 85.25 102 LEU A C 1
ATOM 797 O O . LEU A 1 102 ? 14.351 10.170 -47.325 1.00 85.25 102 LEU A O 1
ATOM 801 N N . GLY A 1 103 ? 16.138 9.265 -46.314 1.00 79.06 103 GLY A N 1
ATOM 802 C CA . GLY A 1 103 ? 16.936 10.496 -46.269 1.00 79.06 103 GLY A CA 1
ATOM 803 C C . GLY A 1 103 ? 16.397 11.573 -45.317 1.00 79.06 103 GLY A C 1
ATOM 804 O O . GLY A 1 103 ? 16.879 12.702 -45.331 1.00 79.06 103 GLY A O 1
ATOM 805 N N . TYR A 1 104 ? 15.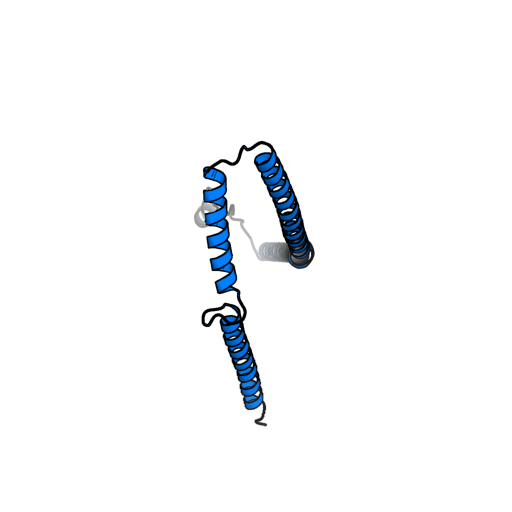420 11.242 -44.472 1.00 71.12 104 TYR A N 1
ATOM 806 C CA . TYR A 1 104 ? 14.731 12.173 -43.578 1.00 71.12 104 TYR A CA 1
ATOM 807 C C . TYR A 1 104 ? 15.360 12.144 -42.177 1.00 71.12 104 TYR A C 1
ATOM 809 O O . TYR A 1 104 ? 14.708 11.815 -41.188 1.00 71.12 104 TYR A O 1
ATOM 817 N N . ARG A 1 105 ? 16.663 12.437 -42.067 1.00 70.12 105 ARG A N 1
ATOM 818 C CA . ARG A 1 105 ? 17.309 12.645 -40.758 1.00 70.12 105 ARG A CA 1
ATOM 819 C C . ARG A 1 105 ? 17.274 14.134 -40.424 1.00 70.12 105 ARG A C 1
ATOM 821 O O . ARG A 1 105 ? 17.916 14.924 -41.102 1.00 70.12 105 ARG A O 1
ATOM 828 N N . GLY A 1 106 ? 16.515 14.518 -39.400 1.00 66.38 106 GLY A N 1
ATOM 829 C CA . GLY A 1 106 ? 16.445 15.909 -38.941 1.00 66.38 106 GLY A CA 1
ATOM 830 C C . GLY A 1 106 ? 17.497 16.233 -37.875 1.00 66.38 106 GLY A C 1
ATOM 831 O O . GLY A 1 106 ? 17.690 15.451 -36.943 1.00 66.38 106 GLY A O 1
ATOM 832 N N . ASP A 1 107 ? 18.101 17.423 -37.945 1.00 64.81 107 ASP A N 1
ATOM 833 C CA . ASP A 1 107 ? 19.108 17.930 -36.987 1.00 64.81 107 ASP A CA 1
ATOM 834 C C . ASP A 1 107 ? 18.624 17.956 -35.522 1.00 64.81 107 ASP A C 1
ATOM 836 O O . ASP A 1 107 ? 19.402 17.891 -34.570 1.00 64.81 107 ASP A O 1
ATOM 840 N N . ALA A 1 108 ? 17.307 18.017 -35.310 1.00 67.94 108 ALA A N 1
ATOM 841 C CA . ALA A 1 108 ? 16.714 17.974 -33.978 1.00 67.94 108 ALA A CA 1
ATOM 842 C C . ALA A 1 108 ? 16.785 16.581 -33.313 1.00 67.94 108 ALA A C 1
ATOM 844 O O . ALA A 1 108 ? 16.757 16.509 -32.083 1.00 67.94 108 ALA A O 1
ATOM 845 N N . SER A 1 109 ? 16.859 15.484 -34.082 1.00 73.25 109 SER A N 1
ATOM 846 C CA . SER A 1 109 ? 16.998 14.119 -33.532 1.00 73.25 109 SER A CA 1
ATOM 847 C C . SER A 1 109 ? 18.440 13.858 -33.097 1.00 73.25 109 SER A C 1
ATOM 849 O O . SER A 1 109 ? 18.665 13.432 -31.964 1.00 73.25 109 SER A O 1
ATOM 851 N N . THR A 1 110 ? 19.420 14.261 -33.907 1.00 77.06 110 THR A N 1
ATOM 852 C CA . THR A 1 110 ? 20.850 14.094 -33.603 1.00 77.06 110 THR A CA 1
ATOM 853 C C . THR A 1 110 ? 21.280 14.893 -32.368 1.00 77.06 110 THR A C 1
ATOM 855 O O . THR A 1 110 ? 22.017 14.389 -31.520 1.00 77.06 110 THR A O 1
ATOM 858 N N . ALA A 1 111 ? 20.759 16.112 -32.194 1.00 81.81 111 ALA A N 1
ATOM 859 C CA . ALA A 1 111 ? 21.023 16.921 -31.005 1.00 81.81 111 ALA A CA 1
ATOM 860 C C . ALA A 1 111 ? 20.435 16.309 -29.717 1.00 81.81 111 ALA A C 1
ATOM 862 O O . ALA A 1 111 ? 21.044 16.405 -28.648 1.00 81.81 111 ALA A O 1
ATOM 863 N N . LYS A 1 112 ? 19.254 15.678 -29.795 1.00 83.38 112 LYS A N 1
ATOM 864 C CA . LYS A 1 112 ? 18.634 14.982 -28.653 1.00 83.38 112 LYS A CA 1
ATOM 865 C C . LYS A 1 112 ? 19.401 13.710 -28.297 1.00 83.38 112 LYS A C 1
ATOM 867 O O . LYS A 1 112 ? 19.691 13.499 -27.122 1.00 83.38 112 LYS A O 1
ATOM 872 N N . GLU A 1 113 ? 19.780 12.916 -29.294 1.00 84.44 113 GLU A N 1
ATOM 873 C CA . GLU A 1 113 ? 20.603 11.711 -29.128 1.00 84.44 113 GLU A CA 1
ATOM 874 C C . GLU A 1 113 ? 21.956 12.035 -28.485 1.00 84.44 113 GLU A C 1
ATOM 876 O O . GLU A 1 113 ? 22.349 11.377 -27.525 1.00 84.44 113 GLU A O 1
ATOM 881 N N . GLY A 1 114 ? 22.626 13.106 -28.927 1.00 87.56 114 GLY A N 1
ATOM 882 C CA . GLY A 1 114 ? 23.894 13.551 -28.342 1.00 87.56 114 GLY A CA 1
ATOM 883 C C . GLY A 1 114 ? 23.779 13.938 -26.863 1.00 87.56 114 GLY A C 1
ATOM 884 O O . GLY A 1 114 ? 24.638 13.575 -26.059 1.00 87.56 114 GLY A O 1
ATOM 885 N N . ARG A 1 115 ? 22.694 14.621 -26.466 1.00 91.44 115 ARG A N 1
ATOM 886 C CA . ARG A 1 115 ? 22.431 14.939 -25.048 1.00 91.44 115 ARG A CA 1
ATOM 887 C C . ARG A 1 115 ? 22.159 13.686 -24.219 1.00 91.44 115 ARG A C 1
ATOM 889 O O . ARG A 1 115 ? 22.668 13.583 -23.106 1.00 91.44 115 ARG A O 1
ATOM 896 N N . LEU A 1 116 ? 21.375 12.747 -24.753 1.00 89.88 116 LEU A N 1
ATOM 897 C CA . LEU A 1 116 ? 21.081 11.479 -24.083 1.00 89.88 116 LEU A CA 1
ATOM 898 C C . LEU A 1 116 ? 22.344 10.634 -23.907 1.00 89.88 116 LEU A C 1
ATOM 900 O O . LEU A 1 116 ? 22.580 10.133 -22.814 1.00 89.88 116 LEU A O 1
ATOM 904 N N . ALA A 1 117 ? 23.187 10.537 -24.937 1.00 90.88 117 ALA A N 1
ATOM 905 C CA . ALA A 1 117 ? 24.467 9.841 -24.863 1.00 90.88 117 ALA A CA 1
ATOM 906 C C . ALA A 1 117 ? 25.388 10.464 -23.803 1.00 90.88 117 ALA A C 1
ATOM 908 O O . ALA A 1 117 ? 25.964 9.749 -22.987 1.00 90.88 117 ALA A O 1
ATOM 909 N N . HIS A 1 118 ? 25.475 11.797 -23.751 1.00 93.94 118 HIS A N 1
ATOM 910 C CA . HIS A 1 118 ? 26.245 12.479 -22.711 1.00 93.94 118 HIS A CA 1
ATOM 911 C C . HIS A 1 118 ? 25.715 12.211 -21.300 1.00 93.94 118 HIS A C 1
ATOM 913 O O . HIS A 1 118 ? 26.508 11.959 -20.394 1.00 93.94 118 HIS A O 1
ATOM 919 N N . ALA A 1 119 ? 24.394 12.249 -21.111 1.00 93.94 119 ALA A N 1
ATOM 920 C CA . ALA A 1 119 ? 23.777 11.966 -19.821 1.00 93.94 119 ALA A CA 1
ATOM 921 C C . ALA A 1 119 ? 23.995 10.507 -19.387 1.00 93.94 119 ALA A C 1
ATOM 923 O O . ALA A 1 119 ? 24.319 10.263 -18.227 1.00 93.94 119 ALA A O 1
ATOM 924 N N . LEU A 1 120 ? 23.875 9.545 -20.309 1.00 91.50 120 LEU A N 1
ATOM 925 C CA . LEU A 1 120 ? 24.139 8.131 -20.028 1.00 91.50 120 LEU A CA 1
ATOM 926 C C . LEU A 1 120 ? 25.602 7.896 -19.654 1.00 91.50 120 LEU A C 1
ATOM 928 O O . LEU A 1 120 ? 25.859 7.286 -18.624 1.00 91.50 120 LEU A O 1
ATOM 932 N N . ASN A 1 121 ? 26.547 8.460 -20.409 1.00 90.44 121 ASN A N 1
ATOM 933 C CA . ASN A 1 121 ? 27.974 8.345 -20.106 1.00 90.44 121 ASN A CA 1
ATOM 934 C C . ASN A 1 121 ? 28.326 8.924 -18.726 1.00 90.44 121 ASN A C 1
ATOM 936 O O . ASN A 1 121 ? 29.176 8.376 -18.028 1.00 90.44 121 ASN A O 1
ATOM 940 N N . ALA A 1 122 ? 27.674 10.017 -18.312 1.00 89.69 122 ALA A N 1
ATOM 941 C CA . ALA A 1 122 ? 27.863 10.584 -16.978 1.00 89.69 122 ALA A CA 1
ATOM 942 C C . ALA A 1 122 ? 27.380 9.622 -15.878 1.00 89.69 122 ALA A C 1
ATOM 944 O O . ALA A 1 122 ? 28.110 9.365 -14.923 1.00 89.69 122 ALA A O 1
ATOM 945 N N . VAL A 1 123 ? 26.190 9.037 -16.044 1.00 88.88 123 VAL A N 1
ATOM 946 C CA . VAL A 1 123 ? 25.638 8.057 -15.093 1.00 88.88 123 VAL A CA 1
ATOM 947 C C . VAL A 1 123 ? 26.474 6.773 -15.063 1.00 88.88 123 VAL A C 1
ATOM 949 O O . VAL A 1 123 ? 26.749 6.237 -13.991 1.00 88.88 123 VAL A O 1
ATOM 952 N N . GLU A 1 124 ? 26.920 6.281 -16.218 1.00 87.12 124 GLU A N 1
ATOM 953 C CA . GLU A 1 124 ? 27.791 5.106 -16.315 1.00 87.12 124 GLU A CA 1
ATOM 954 C C . GLU A 1 124 ? 29.140 5.343 -15.629 1.00 87.12 124 GLU A C 1
ATOM 956 O O . GLU A 1 124 ? 29.618 4.468 -14.909 1.00 87.12 124 GLU A O 1
ATOM 961 N N . ALA A 1 125 ? 29.725 6.536 -15.770 1.00 84.88 125 ALA A N 1
ATOM 962 C CA . ALA A 1 125 ? 30.968 6.900 -15.092 1.00 84.88 125 ALA A CA 1
ATOM 963 C C . ALA A 1 125 ? 30.825 6.950 -13.557 1.00 84.88 125 ALA A C 1
ATOM 965 O O . ALA A 1 125 ? 31.768 6.614 -12.835 1.00 84.88 125 ALA A O 1
ATOM 966 N N . GLU A 1 126 ? 29.654 7.330 -13.042 1.00 84.44 126 GLU A N 1
ATOM 967 C CA . GLU A 1 126 ? 29.350 7.291 -11.603 1.00 84.44 126 GLU A CA 1
ATOM 968 C C . GLU A 1 126 ? 29.150 5.860 -11.072 1.00 84.44 126 GLU A C 1
ATOM 970 O O . GLU A 1 126 ? 29.460 5.571 -9.908 1.00 84.44 126 GLU A O 1
ATOM 975 N N . LEU A 1 127 ? 28.642 4.961 -11.920 1.00 81.75 127 LEU A N 1
ATOM 976 C CA . LEU A 1 127 ? 28.354 3.568 -11.577 1.00 81.75 127 LEU A CA 1
ATOM 977 C C . LEU A 1 127 ? 29.552 2.624 -11.795 1.00 81.75 127 LEU A C 1
ATOM 979 O O . LEU A 1 127 ? 29.574 1.534 -11.226 1.00 81.75 127 LEU A O 1
ATOM 983 N N . ALA A 1 128 ? 30.536 3.024 -12.607 1.00 81.00 128 ALA A N 1
ATOM 984 C CA . ALA A 1 128 ? 31.637 2.170 -13.038 1.00 81.00 128 ALA A CA 1
ATOM 985 C C . ALA A 1 128 ? 32.509 1.644 -11.868 1.00 81.00 128 ALA A C 1
ATOM 987 O O . ALA A 1 128 ? 32.926 2.422 -10.996 1.00 81.00 128 ALA A O 1
ATOM 988 N N . PRO A 1 129 ? 32.859 0.340 -11.875 1.00 65.62 129 PRO A N 1
ATOM 989 C CA . PRO A 1 129 ? 33.715 -0.287 -10.872 1.00 65.62 129 PRO A CA 1
ATOM 990 C C . PRO A 1 129 ? 35.160 0.204 -11.046 1.00 65.62 129 PRO A C 1
ATOM 992 O O . PRO A 1 129 ? 35.908 -0.302 -11.876 1.00 65.62 129 PRO A O 1
ATOM 995 N N . GLY A 1 130 ? 35.551 1.238 -10.300 1.00 64.44 130 GLY A N 1
ATOM 996 C CA . GLY A 1 130 ? 36.903 1.815 -10.361 1.00 64.44 130 GLY A CA 1
ATOM 997 C C . GLY A 1 130 ? 36.954 3.339 -10.295 1.00 64.44 130 GLY A C 1
ATOM 998 O O . GLY A 1 130 ? 38.027 3.900 -10.074 1.00 64.44 130 GLY A O 1
ATOM 999 N N . SER A 1 131 ? 35.811 4.022 -10.419 1.00 70.56 131 SER A N 1
ATOM 1000 C CA . SER A 1 131 ? 35.745 5.462 -10.166 1.00 70.56 131 SER A CA 1
ATOM 1001 C C . SER A 1 131 ? 36.063 5.751 -8.694 1.00 70.56 131 SER A C 1
ATOM 1003 O O . SER A 1 131 ? 35.480 5.157 -7.783 1.00 70.56 131 SER A O 1
ATOM 1005 N N . SER A 1 132 ? 36.999 6.667 -8.437 1.00 61.09 132 SER A N 1
ATOM 1006 C CA . SER A 1 132 ? 37.422 7.038 -7.079 1.00 61.09 132 SER A CA 1
ATOM 1007 C C . SER A 1 132 ? 36.295 7.682 -6.258 1.00 61.09 132 SER A C 1
ATOM 1009 O O . SER A 1 132 ? 36.325 7.599 -5.030 1.00 61.09 132 SER A O 1
ATOM 1011 N N . SER A 1 133 ? 35.282 8.242 -6.929 1.00 64.06 133 SER A N 1
ATOM 1012 C CA . SER A 1 133 ? 34.026 8.763 -6.369 1.00 64.06 133 SER A CA 1
ATOM 1013 C C . SER A 1 133 ? 32.829 7.811 -6.538 1.00 64.06 133 SER A C 1
ATOM 1015 O O . SER A 1 133 ? 31.708 8.161 -6.159 1.00 64.06 133 SER A O 1
ATOM 1017 N N . GLY A 1 134 ? 33.050 6.613 -7.088 1.00 72.06 134 GLY A N 1
ATOM 1018 C CA . GLY A 1 134 ? 32.001 5.680 -7.492 1.00 72.06 134 GLY A CA 1
ATOM 1019 C C . GLY A 1 134 ? 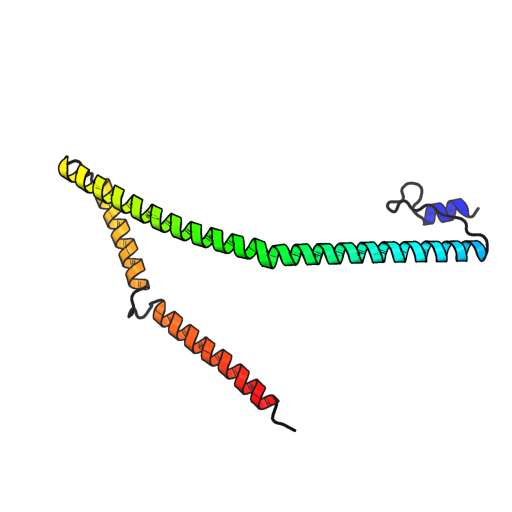31.163 5.140 -6.332 1.00 72.06 134 GLY A C 1
ATOM 1020 O O . GLY A 1 134 ? 31.642 4.933 -5.209 1.00 72.06 134 GLY A O 1
ATOM 1021 N N . LEU A 1 135 ? 29.888 4.868 -6.619 1.00 76.31 135 LEU A N 1
ATOM 1022 C CA . LEU A 1 135 ? 28.922 4.350 -5.642 1.00 76.31 135 LEU A CA 1
ATOM 1023 C C . LEU A 1 135 ? 29.360 3.019 -5.016 1.00 76.31 135 LEU A C 1
ATOM 1025 O O . LEU A 1 135 ? 29.091 2.790 -3.839 1.00 76.31 135 LEU A O 1
ATOM 1029 N N . GLN A 1 136 ? 30.086 2.182 -5.759 1.00 81.56 136 GLN A N 1
ATOM 1030 C CA . GLN A 1 136 ? 30.594 0.902 -5.268 1.00 81.56 136 GLN A CA 1
ATOM 1031 C C . GLN A 1 136 ? 31.574 1.067 -4.099 1.00 81.56 136 GLN A C 1
ATOM 1033 O O . GLN A 1 136 ? 31.405 0.430 -3.063 1.00 81.56 136 GLN A O 1
ATOM 1038 N N . ARG A 1 137 ? 32.544 1.983 -4.204 1.00 77.75 137 ARG A N 1
ATOM 1039 C CA . ARG A 1 137 ? 33.508 2.233 -3.122 1.00 77.75 137 ARG A CA 1
ATOM 1040 C C . ARG A 1 137 ? 32.825 2.819 -1.887 1.00 77.75 137 ARG A C 1
ATOM 1042 O O . ARG A 1 137 ? 33.169 2.481 -0.759 1.00 77.75 137 ARG A O 1
ATOM 1049 N N . ARG A 1 138 ? 31.819 3.679 -2.086 1.00 82.12 138 ARG A N 1
ATOM 1050 C CA . ARG A 1 138 ? 30.992 4.214 -0.991 1.00 82.12 138 ARG A CA 1
ATOM 1051 C C . ARG A 1 138 ? 30.179 3.108 -0.317 1.00 82.12 138 ARG A C 1
ATOM 1053 O O . ARG A 1 138 ? 30.088 3.101 0.906 1.00 82.12 138 ARG A O 1
ATOM 1060 N N . LEU A 1 139 ? 29.638 2.167 -1.091 1.00 85.81 139 LEU A N 1
ATOM 1061 C CA . LEU A 1 139 ? 28.957 0.976 -0.583 1.00 85.81 139 LEU A CA 1
ATOM 1062 C C . LEU A 1 139 ? 29.899 0.079 0.219 1.00 85.81 139 LEU A C 1
ATOM 1064 O O . LEU A 1 139 ? 29.518 -0.343 1.302 1.00 85.81 139 LEU A O 1
ATOM 1068 N N . GLU A 1 140 ? 31.117 -0.163 -0.265 1.00 87.12 140 GLU A N 1
ATOM 1069 C CA . GLU A 1 140 ? 32.140 -0.947 0.440 1.00 87.12 140 GLU A CA 1
ATOM 1070 C C . GLU A 1 140 ? 32.558 -0.291 1.762 1.00 87.12 140 GLU A C 1
ATOM 1072 O O . GLU A 1 140 ? 32.676 -0.961 2.784 1.00 87.12 140 GLU A O 1
ATOM 1077 N N . VAL A 1 141 ? 32.722 1.035 1.786 1.00 88.94 141 VAL A N 1
ATOM 1078 C CA . VAL A 1 141 ? 33.024 1.773 3.022 1.00 88.94 141 VAL A CA 1
ATOM 1079 C C . VAL A 1 141 ? 31.848 1.721 4.000 1.00 88.94 141 VAL A C 1
ATOM 1081 O O . VAL A 1 141 ? 32.053 1.513 5.195 1.00 88.94 141 VAL A O 1
ATOM 1084 N N . VAL A 1 142 ? 30.613 1.889 3.519 1.00 89.31 142 VAL A N 1
ATOM 1085 C CA . VAL A 1 142 ? 29.410 1.826 4.364 1.00 89.31 142 VAL A CA 1
ATOM 1086 C C . VAL A 1 142 ? 29.167 0.407 4.873 1.00 89.31 142 VAL A C 1
ATOM 1088 O O . VAL A 1 142 ? 28.825 0.248 6.043 1.00 89.31 142 VAL A O 1
ATOM 1091 N N . SER A 1 143 ? 29.374 -0.622 4.051 1.00 89.94 143 SER A N 1
ATOM 1092 C CA . SER A 1 143 ? 29.234 -2.017 4.470 1.00 89.94 143 SER A CA 1
ATOM 1093 C C . SER A 1 143 ? 30.321 -2.391 5.473 1.00 89.94 143 SER A C 1
ATOM 1095 O O . SER A 1 143 ? 29.997 -2.918 6.534 1.00 89.94 143 SER A O 1
ATOM 1097 N N . ALA A 1 144 ? 31.582 -2.019 5.230 1.00 89.00 144 ALA A N 1
ATOM 1098 C CA . ALA A 1 144 ? 32.669 -2.198 6.190 1.00 89.00 144 ALA A CA 1
ATOM 1099 C C . ALA A 1 144 ? 32.381 -1.476 7.519 1.00 89.00 144 ALA A C 1
ATOM 1101 O O . ALA A 1 144 ? 32.533 -2.062 8.592 1.00 89.00 144 ALA A O 1
ATOM 1102 N N . ALA A 1 145 ? 31.885 -0.235 7.473 1.00 89.00 145 ALA A N 1
ATOM 1103 C CA . ALA A 1 145 ? 31.492 0.516 8.665 1.00 89.00 145 ALA A CA 1
ATOM 1104 C C . ALA A 1 145 ? 30.290 -0.111 9.396 1.00 89.00 145 ALA A C 1
ATOM 1106 O O . ALA A 1 145 ? 30.255 -0.120 10.629 1.00 89.00 145 ALA A O 1
ATOM 1107 N N . ALA A 1 146 ? 29.313 -0.655 8.666 1.00 87.12 146 ALA A N 1
ATOM 1108 C CA . ALA A 1 146 ? 28.171 -1.362 9.236 1.00 87.12 146 ALA A CA 1
ATOM 1109 C C . ALA A 1 146 ? 28.595 -2.681 9.903 1.00 87.12 146 ALA A C 1
ATOM 1111 O O . ALA A 1 146 ? 28.155 -2.960 11.017 1.00 87.12 146 ALA A O 1
ATOM 1112 N N . HIS A 1 147 ? 29.501 -3.445 9.283 1.00 84.06 147 HIS A N 1
ATOM 1113 C CA . HIS A 1 147 ? 30.075 -4.659 9.868 1.00 84.06 147 HIS A CA 1
ATOM 1114 C C . HIS A 1 147 ? 30.869 -4.356 11.144 1.00 84.06 147 HIS A C 1
ATOM 1116 O O . HIS A 1 147 ? 30.679 -5.029 12.154 1.00 84.06 147 HIS A O 1
ATOM 1122 N N . MET A 1 148 ? 31.678 -3.294 11.148 1.00 86.00 148 MET A N 1
ATOM 1123 C CA . MET A 1 148 ? 32.410 -2.839 12.338 1.00 86.00 148 MET A CA 1
ATOM 1124 C C . MET A 1 148 ? 31.468 -2.397 13.469 1.00 86.00 148 MET A C 1
ATOM 1126 O O . MET A 1 148 ? 31.694 -2.719 14.635 1.00 86.00 148 MET A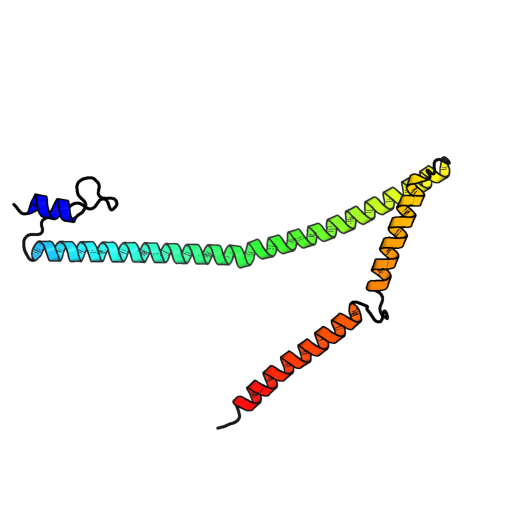 O 1
ATOM 1130 N N . ARG A 1 149 ? 30.375 -1.695 13.141 1.00 80.69 149 ARG A N 1
ATOM 1131 C CA . ARG A 1 149 ? 29.380 -1.233 14.124 1.00 80.69 149 ARG A CA 1
ATOM 1132 C C . ARG A 1 149 ? 28.535 -2.380 14.688 1.00 80.69 149 ARG A C 1
ATOM 1134 O O . ARG A 1 149 ? 28.257 -2.393 15.883 1.00 80.69 149 ARG A O 1
ATOM 1141 N N . GLY A 1 150 ? 28.165 -3.350 13.852 1.00 73.75 150 GLY A N 1
ATOM 1142 C CA . GLY A 1 150 ? 27.475 -4.571 14.278 1.00 73.75 150 GLY A CA 1
ATOM 1143 C C . GLY A 1 150 ? 28.365 -5.492 15.120 1.00 73.75 150 GLY A C 1
ATOM 1144 O O . GLY A 1 150 ? 27.908 -6.035 16.123 1.00 73.75 150 GLY A O 1
ATOM 1145 N N . GLY A 1 151 ? 29.650 -5.605 14.770 1.00 66.94 151 GLY A N 1
ATOM 1146 C CA . GLY A 1 151 ? 30.638 -6.379 15.529 1.00 66.94 151 GLY A CA 1
ATOM 1147 C C . GLY A 1 151 ? 31.009 -5.753 16.878 1.00 66.94 151 GLY A C 1
ATOM 1148 O O . GLY A 1 151 ? 31.146 -6.468 17.869 1.00 66.94 151 GLY A O 1
ATOM 1149 N N . GLY A 1 152 ? 31.098 -4.420 16.958 1.00 56.25 152 GLY A N 1
ATOM 1150 C CA . GLY A 1 152 ? 31.398 -3.702 18.205 1.00 56.25 152 GLY A CA 1
ATOM 1151 C C . GLY A 1 152 ? 30.285 -3.780 19.259 1.00 56.25 152 GLY A C 1
ATOM 1152 O O . GLY A 1 152 ? 30.575 -3.852 20.451 1.00 56.25 152 GLY A O 1
ATOM 1153 N N . GLY A 1 153 ? 29.016 -3.836 18.837 1.00 54.59 153 GLY A N 1
ATOM 1154 C CA . GLY A 1 153 ? 27.877 -4.024 19.746 1.00 54.59 153 GLY A CA 1
ATOM 1155 C C . GLY A 1 153 ? 27.805 -5.434 20.346 1.00 54.59 153 GLY A C 1
ATOM 1156 O O . GLY A 1 153 ? 27.492 -5.586 21.525 1.00 54.59 153 GLY A O 1
ATOM 1157 N N . ALA A 1 154 ? 28.163 -6.460 19.566 1.00 53.38 154 ALA A N 1
ATOM 1158 C CA . ALA A 1 154 ? 28.219 -7.842 20.044 1.00 53.38 154 ALA A CA 1
ATOM 1159 C C . ALA A 1 154 ? 29.385 -8.076 21.025 1.00 53.38 154 ALA A C 1
ATOM 1161 O O . ALA A 1 154 ? 29.210 -8.764 22.029 1.00 53.38 154 ALA A O 1
ATOM 1162 N N . ALA A 1 155 ? 30.548 -7.454 20.792 1.00 53.50 155 ALA A N 1
ATOM 1163 C CA . ALA A 1 155 ? 31.692 -7.544 21.702 1.00 53.50 155 ALA A CA 1
ATOM 1164 C C . ALA A 1 155 ? 31.448 -6.814 23.041 1.00 53.50 155 ALA A C 1
ATOM 1166 O O . ALA A 1 155 ? 31.824 -7.322 24.096 1.00 53.50 155 ALA A O 1
ATOM 1167 N N . ALA A 1 156 ? 30.763 -5.663 23.023 1.00 52.78 156 ALA A N 1
ATOM 1168 C CA . ALA A 1 156 ? 30.390 -4.937 24.240 1.00 52.78 156 ALA A CA 1
ATOM 1169 C C . ALA A 1 156 ? 29.324 -5.679 25.075 1.00 52.78 156 ALA A C 1
ATOM 1171 O O . ALA A 1 156 ? 29.401 -5.686 26.302 1.00 52.78 156 ALA A O 1
ATOM 1172 N N . ALA A 1 157 ? 28.364 -6.353 24.428 1.00 53.09 157 ALA A N 1
ATOM 1173 C CA . ALA A 1 157 ? 27.374 -7.185 25.115 1.00 53.09 157 ALA A CA 1
ATOM 1174 C C . ALA A 1 157 ? 27.986 -8.471 25.706 1.00 53.09 157 ALA A C 1
ATOM 1176 O O . ALA A 1 157 ? 27.606 -8.882 26.800 1.00 53.09 157 ALA A O 1
ATOM 1177 N N . ALA A 1 158 ? 28.971 -9.076 25.030 1.00 54.22 158 ALA A N 1
ATOM 1178 C CA . ALA A 1 158 ? 29.700 -10.234 25.550 1.00 54.22 158 ALA A CA 1
ATOM 1179 C C . ALA A 1 158 ? 30.603 -9.878 26.748 1.00 54.22 158 ALA A C 1
ATOM 1181 O O . ALA A 1 158 ? 30.699 -10.657 27.693 1.00 54.22 158 ALA A O 1
ATOM 1182 N N . ALA A 1 159 ? 31.210 -8.685 26.760 1.00 53.94 159 ALA A N 1
ATOM 1183 C CA . ALA A 1 159 ? 32.010 -8.210 27.893 1.00 53.94 159 ALA A CA 1
ATOM 1184 C C . ALA A 1 159 ? 31.160 -7.845 29.129 1.00 53.94 159 ALA A C 1
ATOM 1186 O O . ALA A 1 159 ? 31.635 -7.968 30.255 1.00 53.94 159 ALA A O 1
ATOM 1187 N N . ALA A 1 160 ? 29.898 -7.442 28.940 1.00 54.31 160 ALA A N 1
ATOM 1188 C CA . ALA A 1 160 ? 28.979 -7.111 30.034 1.00 54.31 160 ALA A CA 1
ATOM 1189 C C . ALA A 1 160 ? 28.306 -8.338 30.690 1.00 54.31 160 ALA A C 1
ATOM 1191 O O . ALA A 1 160 ? 27.740 -8.208 31.772 1.00 54.31 160 ALA A O 1
ATOM 1192 N N . GLY A 1 161 ? 28.361 -9.520 30.061 1.00 52.19 161 GLY A N 1
ATOM 1193 C CA . GLY A 1 161 ? 27.753 -10.762 30.566 1.00 52.19 161 GLY A CA 1
ATOM 1194 C C . GLY A 1 161 ? 28.714 -11.741 31.255 1.00 52.19 161 GLY A C 1
ATOM 1195 O O . GLY A 1 161 ? 28.281 -12.812 31.664 1.00 52.19 161 GLY A O 1
ATOM 1196 N N . GLY A 1 162 ? 30.007 -11.410 31.362 1.00 46.78 162 GLY A N 1
ATOM 1197 C CA . GLY A 1 162 ? 31.063 -12.318 31.842 1.00 46.78 162 GLY A CA 1
ATOM 1198 C C . GLY A 1 162 ? 31.521 -12.118 33.292 1.00 46.78 162 GLY A C 1
ATOM 1199 O O . GLY A 1 162 ? 32.584 -12.613 33.651 1.00 46.78 162 GLY A O 1
ATOM 1200 N N . GLY A 1 163 ? 30.776 -11.367 34.105 1.00 48.44 163 GLY A N 1
ATOM 1201 C CA . GLY A 1 163 ? 31.066 -11.162 35.527 1.00 48.44 163 GLY A CA 1
ATOM 1202 C C . GLY A 1 163 ? 30.022 -11.845 36.404 1.00 48.44 163 GLY A C 1
ATOM 1203 O O . GLY A 1 163 ? 29.014 -11.236 36.755 1.00 48.44 163 GLY A O 1
ATOM 1204 N N . SER A 1 164 ? 30.239 -13.114 36.733 1.00 42.41 164 SER A N 1
ATOM 1205 C CA . SER A 1 164 ? 29.564 -13.839 37.817 1.00 42.41 164 SER A CA 1
ATOM 1206 C C . SER A 1 164 ? 30.589 -14.716 38.511 1.00 42.41 164 SER A C 1
ATOM 1208 O O . SER A 1 164 ? 31.362 -15.371 37.777 1.00 42.41 164 SER A O 1
#

InterPro domains:
  IPR024864 Nucleoporin Nup54/Nup57/Nup44 [PTHR13000] (14-152)
  IPR025712 Nucleoporin Nup54, alpha-helical domain [PF13874] (14-139)